Protein AF-A0A897N292-F1 (afdb_monomer_lite)

pLDDT: mean 79.56, std 13.04, range [53.62, 93.25]

Secondary structure (DSSP, 8-state):
----TTT-----EE------TTS----EEE-TTT--EEE-

Sequence (40 aa):
MTACPVCGSCDRETTARERVPGGTDWRYFECNRCGNEWRS

InterPro domains:
  IPR024064 FdhE-like superfamily [SSF144020] (3-39)

Organism: NCBI:txid2841257

Structure (mmCIF, N/CA/C/O backbone):
data_AF-A0A897N292-F1
#
_entry.id   AF-A0A897N292-F1
#
loop_
_atom_site.group_PDB
_atom_site.id
_atom_site.type_symbol
_atom_site.label_atom_id
_atom_site.label_alt_id
_atom_site.label_comp_id
_atom_site.label_asym_id
_atom_site.label_entity_id
_atom_site.label_seq_id
_atom_site.pdbx_PDB_ins_code
_atom_site.Cartn_x
_atom_site.Cartn_y
_atom_site.Cartn_z
_atom_site.occupancy
_atom_site.B_iso_or_equiv
_atom_site.auth_seq_id
_atom_site.auth_comp_id
_atom_site.auth_asym_id
_atom_site.auth_atom_id
_atom_site.pdbx_PDB_model_num
ATOM 1 N N . MET A 1 1 ? -5.944 10.140 -0.786 1.00 57.62 1 MET A N 1
ATOM 2 C CA . MET A 1 1 ? -5.053 9.451 0.174 1.00 57.62 1 MET A CA 1
ATOM 3 C C . MET A 1 1 ? -5.474 7.995 0.217 1.00 57.62 1 MET A C 1
ATOM 5 O O . MET A 1 1 ? -6.631 7.745 0.521 1.00 57.62 1 MET A O 1
ATOM 9 N N . THR A 1 2 ? -4.610 7.052 -0.161 1.00 75.56 2 THR A N 1
ATOM 10 C CA . THR A 1 2 ? -4.930 5.619 -0.063 1.00 75.56 2 THR A CA 1
ATOM 11 C C . THR A 1 2 ? -4.704 5.185 1.388 1.00 75.56 2 THR A C 1
ATOM 13 O O . THR A 1 2 ? -3.568 5.206 1.857 1.00 75.56 2 THR A O 1
ATOM 16 N N . ALA A 1 3 ? -5.775 4.868 2.114 1.00 87.75 3 ALA A N 1
ATOM 17 C CA . ALA A 1 3 ? -5.690 4.292 3.455 1.00 87.75 3 ALA A CA 1
ATOM 18 C C . ALA A 1 3 ? -5.341 2.797 3.377 1.00 87.75 3 ALA A C 1
ATOM 20 O O . ALA A 1 3 ? -5.546 2.163 2.339 1.00 87.75 3 ALA A O 1
ATOM 21 N N . CYS A 1 4 ? -4.822 2.235 4.469 1.00 91.38 4 CYS A N 1
ATOM 22 C CA . CYS A 1 4 ? -4.596 0.802 4.596 1.00 91.38 4 CYS A CA 1
ATOM 23 C C . CYS A 1 4 ? -5.930 0.050 4.432 1.00 91.38 4 CYS A C 1
ATOM 25 O O . CYS A 1 4 ? -6.868 0.328 5.184 1.00 91.38 4 CYS A O 1
ATOM 27 N N . PRO A 1 5 ? -6.030 -0.918 3.504 1.00 89.56 5 PRO A N 1
ATOM 28 C CA . PRO A 1 5 ? -7.272 -1.649 3.263 1.00 89.56 5 PRO A CA 1
ATOM 29 C C . PRO A 1 5 ? -7.666 -2.579 4.421 1.00 89.56 5 PRO A C 1
ATOM 31 O O . PRO A 1 5 ? -8.816 -2.996 4.493 1.00 89.56 5 PRO A O 1
ATOM 34 N N . VAL A 1 6 ? -6.734 -2.900 5.325 1.00 91.81 6 VAL A N 1
ATOM 35 C CA . VAL A 1 6 ? -6.969 -3.829 6.443 1.00 91.81 6 VAL A CA 1
ATOM 36 C C . VAL A 1 6 ? -7.463 -3.109 7.691 1.00 91.81 6 VAL A C 1
ATOM 38 O O . VAL A 1 6 ? -8.463 -3.502 8.28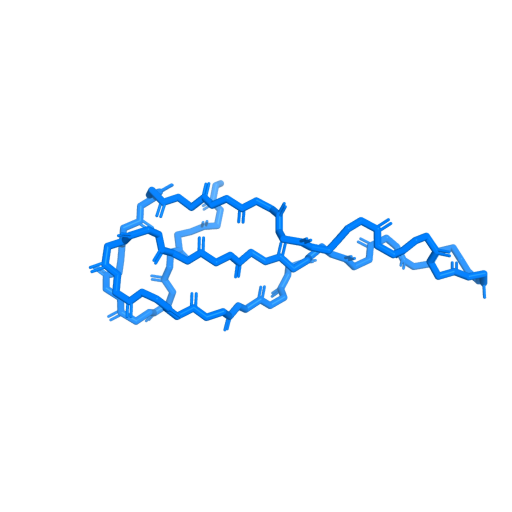1 1.00 91.81 6 VAL A O 1
ATOM 41 N N . CYS A 1 7 ? -6.765 -2.056 8.113 1.00 91.81 7 CYS A N 1
ATOM 42 C CA . CYS A 1 7 ? -7.056 -1.372 9.376 1.00 91.81 7 CYS A CA 1
ATOM 43 C C . CYS A 1 7 ? -7.632 0.038 9.196 1.00 91.81 7 CYS A C 1
ATOM 45 O O . CYS A 1 7 ? -7.904 0.715 10.185 1.00 91.81 7 CYS A O 1
ATOM 47 N N . GLY A 1 8 ? -7.766 0.518 7.955 1.00 89.50 8 GLY A N 1
ATOM 48 C CA . GLY A 1 8 ? -8.245 1.867 7.644 1.00 89.50 8 GLY A CA 1
ATOM 49 C C . GLY A 1 8 ? -7.275 2.990 8.025 1.00 89.50 8 GLY A C 1
ATOM 50 O O . GLY A 1 8 ? -7.605 4.162 7.864 1.00 89.50 8 GLY A O 1
ATOM 51 N N . SER A 1 9 ? -6.081 2.668 8.533 1.00 89.31 9 SER A N 1
ATOM 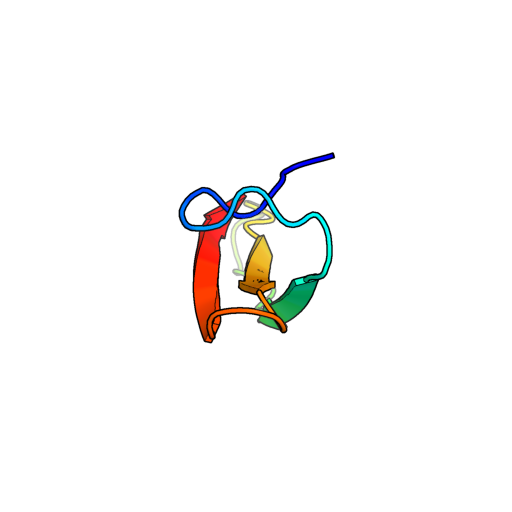52 C CA . SER A 1 9 ? -5.100 3.677 8.930 1.00 89.31 9 SER A CA 1
ATOM 53 C C . SER A 1 9 ? -4.473 4.364 7.718 1.00 89.31 9 SER A C 1
ATOM 55 O O . SER A 1 9 ? -4.133 3.720 6.727 1.00 89.31 9 SER A O 1
ATOM 57 N N . CYS A 1 10 ? -4.265 5.675 7.817 1.00 88.56 10 CYS A N 1
ATOM 58 C CA . CYS A 1 10 ? -3.475 6.444 6.853 1.00 88.56 10 CYS A CA 1
ATOM 59 C C . CYS A 1 10 ? -1.968 6.401 7.151 1.00 88.56 10 CYS A C 1
ATOM 61 O O . CYS A 1 10 ? -1.190 6.957 6.378 1.00 88.56 10 CYS A O 1
ATOM 63 N N . ASP A 1 11 ? -1.570 5.771 8.261 1.00 88.50 11 ASP A N 1
ATOM 64 C CA . ASP A 1 11 ? -0.180 5.662 8.688 1.00 88.50 11 ASP A CA 1
ATOM 65 C C . ASP A 1 11 ? 0.508 4.536 7.911 1.00 88.50 11 ASP A C 1
ATOM 67 O O . ASP A 1 11 ? 0.252 3.343 8.130 1.00 88.50 11 ASP A O 1
ATOM 71 N N . ARG A 1 12 ? 1.298 4.940 6.914 1.00 87.69 12 ARG A N 1
ATOM 72 C CA . ARG A 1 12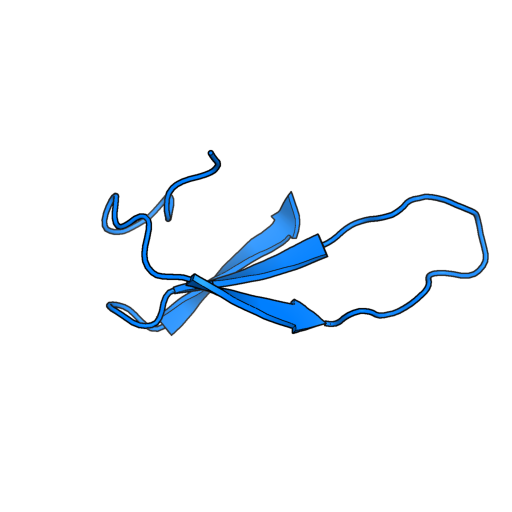 ? 1.962 4.042 5.973 1.00 87.69 12 ARG A CA 1
ATOM 73 C C . ARG A 1 12 ? 3.295 4.597 5.503 1.00 87.69 12 ARG A C 1
ATOM 75 O O . ARG A 1 12 ? 3.430 5.808 5.320 1.00 87.69 12 ARG A O 1
ATOM 82 N N . GLU A 1 13 ? 4.221 3.706 5.201 1.00 88.62 13 GLU A N 1
ATOM 83 C CA . GLU A 1 13 ? 5.489 4.009 4.550 1.00 88.62 13 GLU A CA 1
ATOM 84 C C . GLU A 1 13 ? 5.539 3.435 3.130 1.00 88.62 13 GLU A C 1
ATOM 86 O O . GLU A 1 13 ? 4.759 2.558 2.768 1.00 88.62 13 GLU A O 1
ATOM 91 N N . THR A 1 14 ? 6.396 3.996 2.274 1.00 84.31 14 THR A N 1
ATOM 92 C CA . THR A 1 14 ? 6.606 3.494 0.906 1.00 84.31 14 THR A CA 1
ATOM 93 C C . THR A 1 14 ? 7.832 2.594 0.917 1.00 84.31 14 THR A C 1
ATOM 95 O O . THR A 1 14 ? 8.941 3.104 1.055 1.00 84.31 14 THR A O 1
ATOM 98 N N . THR A 1 15 ? 7.641 1.284 0.770 1.00 76.75 15 THR A N 1
ATOM 99 C CA . THR A 1 15 ? 8.709 0.295 0.996 1.00 76.75 15 THR A CA 1
ATOM 100 C C . THR A 1 15 ? 9.552 0.024 -0.244 1.00 76.75 15 THR A C 1
ATOM 102 O O . THR A 1 15 ? 10.769 -0.107 -0.151 1.00 76.75 15 THR A O 1
ATOM 105 N N . ALA A 1 16 ? 8.945 0.018 -1.432 1.00 68.44 16 ALA A N 1
ATOM 106 C CA . ALA A 1 16 ? 9.656 -0.253 -2.676 1.00 68.44 16 ALA A CA 1
A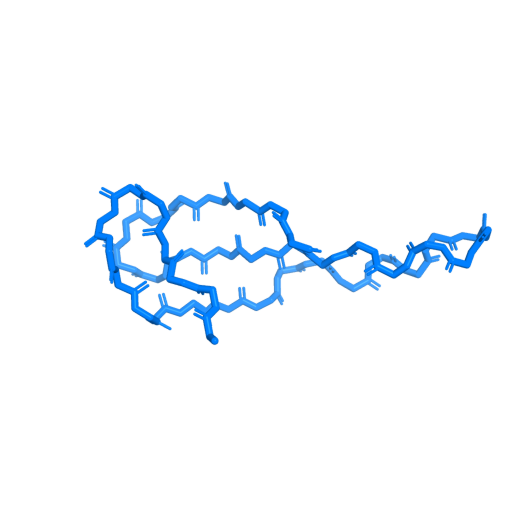TOM 107 C C . ALA A 1 16 ? 9.452 0.873 -3.695 1.00 68.44 16 ALA A C 1
ATOM 109 O O . ALA A 1 16 ? 8.369 1.063 -4.252 1.00 68.44 16 ALA A O 1
ATOM 110 N N . ARG A 1 17 ? 10.538 1.607 -3.966 1.00 62.06 17 ARG A N 1
ATOM 111 C CA . ARG A 1 17 ? 10.693 2.482 -5.140 1.00 62.06 17 ARG A CA 1
ATOM 112 C C . ARG A 1 17 ? 11.438 1.728 -6.235 1.00 62.06 17 ARG A C 1
ATOM 114 O O . ARG A 1 17 ? 12.440 2.217 -6.756 1.00 62.06 17 ARG A O 1
ATOM 121 N N . GLU A 1 18 ? 10.998 0.517 -6.554 1.00 59.31 18 GLU A N 1
ATOM 122 C CA . GLU A 1 18 ? 11.574 -0.185 -7.692 1.00 59.31 18 GLU A CA 1
ATOM 123 C C . GLU A 1 18 ? 11.102 0.510 -8.964 1.00 59.31 18 GLU A C 1
ATOM 125 O O . GLU A 1 18 ? 9.933 0.471 -9.347 1.00 59.31 18 GLU A O 1
ATOM 130 N N . ARG A 1 19 ? 12.028 1.239 -9.585 1.00 55.78 19 ARG A N 1
ATOM 131 C CA . ARG A 1 1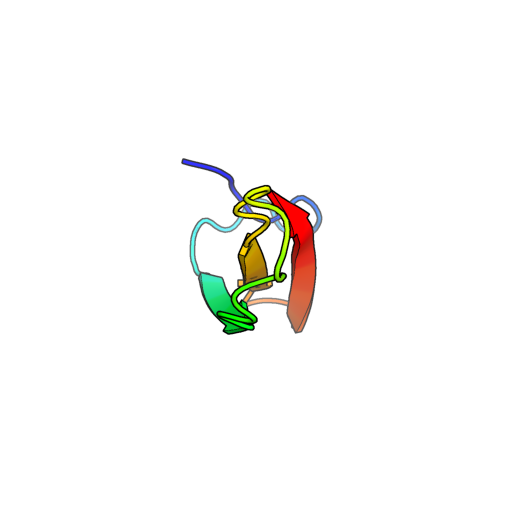9 ? 11.797 1.921 -10.851 1.00 55.78 19 ARG A CA 1
ATOM 132 C C . ARG A 1 19 ? 11.705 0.841 -11.922 1.00 55.78 19 ARG A C 1
ATOM 134 O O . ARG A 1 19 ? 12.720 0.440 -12.481 1.00 55.78 19 ARG A O 1
ATOM 141 N N . VAL A 1 20 ? 10.499 0.331 -12.159 1.00 57.62 20 VAL A N 1
ATOM 142 C CA . VAL A 1 20 ? 10.271 -0.724 -13.148 1.00 57.62 20 VAL A CA 1
ATOM 143 C C . VAL A 1 20 ? 10.676 -0.180 -14.527 1.00 57.62 20 VAL A C 1
ATOM 145 O O . VAL A 1 20 ? 10.109 0.830 -14.969 1.00 57.62 20 VAL A O 1
ATOM 148 N N . PRO A 1 21 ? 11.666 -0.775 -15.217 1.00 53.62 21 PRO A N 1
ATOM 149 C CA . PRO A 1 21 ? 12.012 -0.359 -16.569 1.00 53.62 21 PRO A CA 1
ATOM 150 C C . PRO A 1 21 ? 10.820 -0.684 -17.480 1.00 53.62 21 PRO A C 1
ATOM 152 O O . PRO A 1 21 ? 10.539 -1.843 -17.759 1.00 53.62 21 PRO A O 1
ATOM 155 N N . GLY A 1 22 ? 10.061 0.346 -17.865 1.00 63.75 22 GLY A N 1
ATOM 156 C CA . GLY A 1 22 ? 8.774 0.193 -18.560 1.00 63.75 22 GLY A CA 1
ATOM 157 C C . GLY A 1 22 ? 7.725 1.265 -18.238 1.00 63.75 22 GLY A C 1
ATOM 158 O O . GLY A 1 22 ? 6.706 1.337 -18.914 1.00 63.75 22 GLY A O 1
ATOM 159 N N . GLY A 1 23 ? 7.972 2.137 -17.252 1.00 59.44 23 GLY A N 1
ATOM 160 C CA . GLY A 1 23 ? 7.199 3.375 -17.070 1.00 59.44 23 GLY A CA 1
ATOM 161 C C . GLY A 1 23 ? 5.879 3.237 -16.309 1.00 59.44 23 GLY A C 1
ATOM 162 O O . GLY A 1 23 ? 5.129 4.206 -16.229 1.00 59.44 23 GLY A O 1
ATOM 163 N N . THR A 1 24 ? 5.585 2.075 -15.720 1.00 63.00 24 THR A N 1
ATOM 164 C CA . THR A 1 24 ? 4.456 1.951 -14.789 1.00 63.00 24 THR A CA 1
ATOM 165 C C . THR A 1 24 ? 4.950 2.154 -13.358 1.00 63.00 24 THR A C 1
ATOM 167 O O . THR A 1 24 ? 5.584 1.275 -12.780 1.00 63.00 24 THR A O 1
ATOM 170 N N . ASP A 1 25 ? 4.706 3.350 -12.816 1.00 63.59 25 ASP A N 1
ATOM 171 C CA . ASP A 1 25 ? 5.095 3.783 -11.464 1.00 63.59 25 ASP A CA 1
ATOM 172 C C . ASP A 1 25 ? 4.161 3.126 -10.426 1.00 63.59 25 ASP A C 1
ATOM 174 O O . ASP A 1 25 ? 3.296 3.782 -9.852 1.00 63.59 25 ASP A O 1
ATOM 178 N N . TRP A 1 26 ? 4.272 1.810 -10.221 1.00 70.00 26 TRP A N 1
ATOM 179 C CA . TRP A 1 26 ? 3.568 1.149 -9.118 1.00 70.00 26 TRP A CA 1
ATOM 180 C C . TRP A 1 26 ? 4.309 1.416 -7.813 1.00 70.00 26 TRP A C 1
ATOM 182 O O . TRP A 1 26 ? 5.522 1.211 -7.735 1.00 70.00 26 TRP A O 1
ATOM 192 N N . ARG A 1 27 ? 3.587 1.860 -6.779 1.00 78.12 27 ARG A N 1
ATOM 193 C CA . ARG A 1 27 ? 4.172 2.109 -5.456 1.00 78.12 27 ARG A CA 1
ATOM 194 C C . ARG A 1 27 ? 3.665 1.079 -4.467 1.00 78.12 27 ARG A C 1
ATOM 196 O O . ARG A 1 27 ? 2.457 0.878 -4.339 1.00 78.12 27 ARG A O 1
ATOM 203 N N . TYR A 1 28 ? 4.594 0.460 -3.751 1.00 84.75 28 TYR A N 1
ATOM 204 C CA . TYR A 1 28 ? 4.273 -0.395 -2.618 1.00 84.75 28 TYR A CA 1
ATOM 205 C C . TY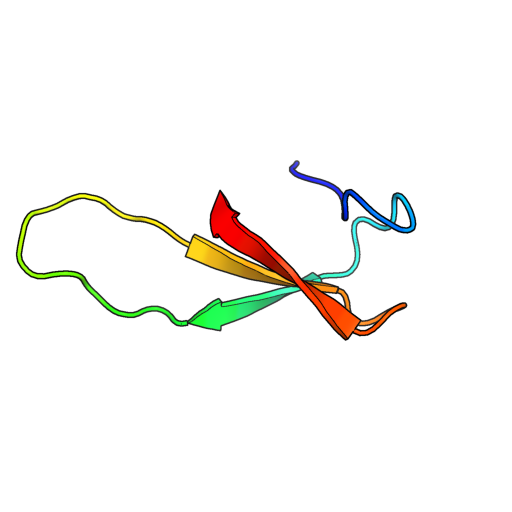R A 1 28 ? 4.213 0.438 -1.347 1.00 84.75 28 TYR A C 1
ATOM 207 O O . TYR A 1 28 ? 5.040 1.326 -1.130 1.00 84.75 28 TYR A O 1
ATOM 215 N N . PHE A 1 29 ? 3.217 0.146 -0.525 1.00 87.19 29 PHE A N 1
ATOM 216 C CA . PHE A 1 29 ? 3.002 0.769 0.765 1.00 87.19 29 PHE A CA 1
ATOM 217 C C . PHE A 1 29 ? 2.925 -0.303 1.835 1.00 87.19 29 PHE A C 1
ATOM 219 O O . PHE A 1 29 ? 2.262 -1.312 1.619 1.00 87.19 29 PHE A O 1
ATOM 226 N N . GLU A 1 30 ? 3.517 -0.042 2.991 1.00 90.69 30 GLU A N 1
ATOM 227 C CA . GLU A 1 30 ? 3.354 -0.842 4.202 1.00 90.69 30 GLU A CA 1
ATOM 228 C C . GLU A 1 30 ? 2.663 -0.001 5.271 1.00 90.69 30 GLU A C 1
ATOM 230 O O . GLU A 1 30 ? 2.944 1.186 5.422 1.00 90.69 30 GLU A O 1
ATOM 235 N N . CYS A 1 31 ? 1.718 -0.588 6.002 1.00 93.25 31 CYS A N 1
ATOM 236 C CA . CYS A 1 31 ? 1.035 0.093 7.093 1.00 93.25 31 CYS A CA 1
ATOM 237 C C . CYS A 1 31 ? 1.784 -0.112 8.410 1.00 93.25 31 CYS A C 1
ATOM 239 O O . CYS A 1 31 ? 1.737 -1.205 8.969 1.00 93.25 31 CYS A O 1
ATOM 241 N N . ASN A 1 32 ? 2.292 0.962 9.009 1.00 91.56 32 ASN A N 1
ATOM 242 C CA . ASN A 1 32 ? 3.011 0.916 10.292 1.00 91.56 32 ASN A CA 1
ATOM 243 C C . ASN A 1 32 ? 2.155 0.437 11.480 1.00 91.56 32 ASN A C 1
ATOM 245 O O . ASN A 1 32 ? 2.670 0.160 12.560 1.00 91.56 32 ASN A O 1
ATOM 249 N N . ARG A 1 33 ? 0.823 0.391 11.330 1.00 92.50 33 ARG A N 1
ATOM 250 C CA . ARG A 1 33 ? -0.100 -0.025 12.402 1.00 92.50 33 ARG A CA 1
ATOM 251 C C . ARG A 1 33 ? -0.377 -1.519 12.422 1.00 92.50 33 ARG A C 1
ATOM 253 O O . ARG A 1 33 ? -0.663 -2.052 13.487 1.00 92.50 33 ARG A O 1
ATOM 260 N N . CYS A 1 34 ? -0.382 -2.168 11.261 1.00 92.31 34 CYS A N 1
ATOM 261 C CA . CYS A 1 34 ? -0.773 -3.577 11.142 1.00 92.31 34 CYS A CA 1
ATOM 262 C C . CYS A 1 34 ? 0.200 -4.423 10.316 1.00 92.31 34 CYS A C 1
ATOM 264 O O . CYS A 1 34 ? -0.014 -5.624 10.203 1.00 92.31 34 CYS A O 1
ATOM 266 N N . GLY A 1 35 ? 1.229 -3.811 9.726 1.00 89.81 35 GLY A N 1
ATOM 267 C CA . GLY A 1 35 ? 2.199 -4.469 8.853 1.00 89.81 35 GLY A CA 1
ATOM 268 C C . GLY A 1 35 ? 1.644 -4.877 7.489 1.00 89.81 35 GLY A C 1
ATOM 269 O O . GLY A 1 35 ? 2.314 -5.586 6.755 1.00 89.81 35 GLY A O 1
ATOM 270 N N . ASN A 1 36 ? 0.413 -4.488 7.131 1.00 91.06 36 ASN A N 1
ATOM 271 C CA . ASN A 1 36 ? -0.148 -4.869 5.836 1.00 91.06 36 ASN A CA 1
ATOM 272 C C . ASN A 1 36 ? 0.548 -4.123 4.695 1.00 91.06 36 ASN A C 1
ATOM 274 O O . ASN A 1 36 ? 0.570 -2.891 4.698 1.00 91.06 36 ASN A O 1
ATOM 278 N N . GLU A 1 37 ? 0.970 -4.862 3.677 1.00 89.94 37 GLU A N 1
ATOM 279 C CA . GLU A 1 37 ? 1.558 -4.327 2.452 1.00 89.94 37 GLU A CA 1
ATOM 280 C C . GLU A 1 37 ? 0.539 -4.303 1.301 1.00 89.94 37 GLU A C 1
ATOM 282 O O . GLU A 1 37 ? -0.277 -5.215 1.144 1.00 89.94 37 GLU A O 1
ATOM 287 N N . TRP A 1 38 ? 0.534 -3.244 0.487 1.00 87.56 38 TRP A N 1
ATOM 288 C CA . TRP A 1 38 ? -0.330 -3.146 -0.694 1.00 87.56 38 TRP A CA 1
ATOM 289 C C . TRP A 1 38 ? 0.250 -2.246 -1.783 1.00 87.56 38 TRP A C 1
ATOM 291 O O . TRP A 1 38 ? 1.061 -1.359 -1.526 1.00 87.56 38 TRP A O 1
ATOM 301 N N . ARG A 1 39 ? -0.217 -2.450 -3.019 1.00 84.06 39 ARG A N 1
ATOM 302 C CA . ARG A 1 39 ? 0.142 -1.623 -4.179 1.00 84.06 39 ARG A CA 1
ATOM 303 C C . ARG A 1 39 ? -0.903 -0.535 -4.442 1.00 84.06 39 ARG A C 1
ATOM 305 O O . ARG A 1 39 ? -2.100 -0.798 -4.300 1.00 84.06 39 ARG A O 1
ATOM 312 N N . SER A 1 40 ? -0.462 0.652 -4.863 1.00 74.38 40 SER A N 1
ATOM 313 C CA . SER A 1 40 ? -1.314 1.710 -5.435 1.00 74.38 40 SER A CA 1
ATOM 314 C C . SER A 1 40 ? -0.719 2.286 -6.709 1.00 74.38 40 SER A C 1
ATOM 316 O O . SER A 1 40 ? 0.498 2.101 -6.946 1.00 74.38 40 SER A O 1
#

Radius of gyration: 10.74 Å; chains: 1; bounding box: 20×14×31 Å

Foldseek 3Di:
DDADPPPRHPAKDFDDQPPPVPPDRWTWIAHPVPRDIDID